Protein AF-A0A8J9RZ26-F1 (afdb_monomer)

Structure (mmCIF, N/CA/C/O backbone):
data_AF-A0A8J9RZ26-F1
#
_entry.id   AF-A0A8J9RZ26-F1
#
loop_
_atom_site.group_PDB
_atom_site.id
_atom_site.type_symbol
_atom_site.label_atom_id
_atom_site.label_alt_id
_atom_site.label_comp_id
_atom_site.label_asym_id
_atom_site.label_entity_id
_atom_site.label_seq_id
_atom_site.pdbx_PDB_ins_code
_atom_site.Cartn_x
_atom_site.Cartn_y
_atom_site.Cartn_z
_atom_site.occupancy
_atom_site.B_iso_or_equiv
_atom_site.auth_seq_id
_atom_site.auth_comp_id
_atom_site.auth_asym_id
_atom_site.auth_atom_id
_atom_site.pdbx_PDB_model_num
ATOM 1 N N . GLN A 1 1 ? -53.352 48.340 -4.937 1.00 44.81 1 GLN A N 1
ATOM 2 C CA . GLN A 1 1 ? -52.070 47.878 -5.517 1.00 44.81 1 GLN A CA 1
ATOM 3 C C . GLN A 1 1 ? -51.443 46.907 -4.519 1.00 44.81 1 GLN A C 1
ATOM 5 O O . GLN A 1 1 ? -51.383 47.230 -3.342 1.00 44.81 1 GLN A O 1
ATOM 10 N N . GLN A 1 2 ? -51.161 45.672 -4.943 1.00 40.94 2 GLN A N 1
ATOM 11 C CA . GLN A 1 2 ? -50.908 44.511 -4.077 1.00 40.94 2 GLN A CA 1
ATOM 12 C C . GLN A 1 2 ? -4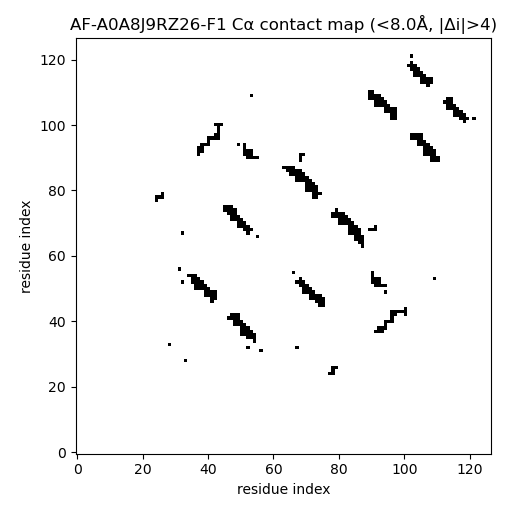9.666 44.636 -3.179 1.00 40.94 2 GLN A C 1
ATOM 14 O O . GLN A 1 2 ? -48.570 44.946 -3.640 1.00 40.94 2 GLN A O 1
ATOM 19 N N . VAL A 1 3 ? -49.851 44.260 -1.913 1.00 44.94 3 VAL A N 1
ATOM 20 C CA . VAL A 1 3 ? -48.811 43.978 -0.918 1.00 44.94 3 VAL A CA 1
ATOM 21 C C . VAL A 1 3 ? -48.038 42.724 -1.341 1.00 44.94 3 VAL A C 1
ATOM 23 O O . VAL A 1 3 ? -48.577 41.616 -1.323 1.00 44.94 3 VAL A O 1
ATOM 26 N N . ARG A 1 4 ? -46.761 42.870 -1.712 1.00 44.47 4 ARG A N 1
ATOM 27 C CA . ARG A 1 4 ? -45.853 41.729 -1.903 1.00 44.47 4 ARG A CA 1
ATOM 28 C C . ARG A 1 4 ? -45.386 41.235 -0.534 1.00 44.47 4 ARG A C 1
ATOM 30 O O . ARG A 1 4 ? -44.456 41.782 0.047 1.00 44.47 4 ARG A O 1
ATOM 37 N N . ARG A 1 5 ? -46.041 40.192 -0.016 1.00 48.47 5 ARG A N 1
ATOM 38 C CA . ARG A 1 5 ? -45.535 39.402 1.117 1.00 48.47 5 ARG A CA 1
ATOM 39 C C . ARG A 1 5 ? -44.180 38.803 0.729 1.00 48.47 5 ARG A C 1
ATOM 41 O O . ARG A 1 5 ? -44.115 37.953 -0.158 1.00 48.47 5 ARG A O 1
ATOM 48 N N . GLY A 1 6 ? -43.110 39.250 1.384 1.00 46.75 6 GLY A N 1
ATOM 49 C CA . GLY A 1 6 ? -41.820 38.569 1.335 1.00 46.75 6 GLY A CA 1
ATOM 50 C C . GLY A 1 6 ? -41.993 37.137 1.837 1.00 46.75 6 GLY A C 1
ATOM 51 O O . GLY A 1 6 ? -42.528 36.922 2.924 1.00 46.75 6 GLY A O 1
ATOM 52 N N . LYS A 1 7 ? -41.604 36.152 1.023 1.00 49.00 7 LYS A N 1
ATOM 53 C CA . LYS A 1 7 ? -41.574 34.745 1.432 1.00 49.00 7 LYS A CA 1
ATOM 54 C C . LYS A 1 7 ? -40.598 34.613 2.604 1.00 49.00 7 LYS A C 1
ATOM 56 O O . LYS A 1 7 ? -39.416 34.897 2.435 1.00 49.00 7 LYS A O 1
ATOM 61 N N . SER A 1 8 ? -41.080 34.177 3.768 1.00 50.41 8 SER A N 1
ATOM 62 C CA . SER A 1 8 ? -40.207 33.730 4.852 1.00 50.41 8 SER A CA 1
ATOM 63 C C . SER A 1 8 ? -39.391 32.548 4.338 1.00 50.41 8 SER A C 1
ATOM 65 O O . SER A 1 8 ? -39.957 31.515 3.970 1.00 50.41 8 SER A O 1
ATOM 67 N N . LEU A 1 9 ? -38.073 32.715 4.273 1.00 50.75 9 LEU A N 1
ATOM 68 C CA . LEU A 1 9 ? -37.155 31.617 4.010 1.00 50.75 9 LEU A CA 1
ATOM 69 C C . LEU A 1 9 ? -37.334 30.612 5.154 1.00 50.75 9 LEU A C 1
ATOM 71 O O . LEU A 1 9 ? -37.106 30.944 6.316 1.00 50.75 9 LEU A O 1
ATOM 75 N N . GLY A 1 10 ? -37.824 29.415 4.825 1.00 53.41 10 GLY A N 1
ATOM 76 C CA . GLY A 1 10 ? -37.877 28.303 5.770 1.00 53.41 10 GLY A CA 1
ATOM 77 C C . GLY A 1 10 ? -36.476 27.980 6.303 1.00 53.41 10 GLY A C 1
ATOM 78 O O . GLY A 1 10 ? -35.482 28.411 5.709 1.00 53.41 10 GLY A O 1
ATOM 79 N N . PRO A 1 11 ? -36.373 27.245 7.422 1.00 52.81 11 PRO A N 1
ATOM 80 C CA . PRO A 1 11 ? -35.094 26.962 8.054 1.00 52.81 11 PRO A CA 1
ATOM 81 C C . PRO A 1 11 ? -34.160 26.306 7.038 1.00 52.81 11 PRO A C 1
ATOM 83 O O . PRO A 1 11 ? -34.446 25.228 6.517 1.00 52.81 11 PRO A O 1
ATOM 86 N N . VAL A 1 12 ? -33.056 26.993 6.740 1.00 58.38 12 VAL A N 1
ATOM 87 C CA . VAL A 1 12 ? -31.951 26.461 5.945 1.00 58.38 12 VAL A CA 1
ATOM 88 C C . VAL A 1 12 ? -31.564 25.139 6.594 1.00 58.38 12 VAL A C 1
ATOM 90 O O . VAL A 1 12 ? -31.177 25.120 7.765 1.00 58.38 12 VAL A O 1
ATOM 93 N N . ALA A 1 13 ? -31.734 24.031 5.866 1.00 59.06 13 ALA A N 1
ATOM 94 C CA . ALA A 1 13 ? -31.251 22.726 6.292 1.00 59.06 13 ALA A CA 1
ATOM 95 C C . ALA A 1 13 ? -29.806 22.921 6.755 1.00 59.06 13 ALA A C 1
ATOM 97 O O . ALA A 1 13 ? -28.996 23.399 5.963 1.00 59.06 13 ALA A O 1
ATOM 98 N N . LYS A 1 14 ? -29.526 22.674 8.046 1.00 54.69 14 LYS A N 1
ATOM 99 C CA . LYS A 1 14 ? -28.209 22.882 8.666 1.00 54.69 14 LYS A CA 1
ATOM 100 C C . LYS A 1 14 ? -27.166 22.187 7.798 1.00 54.69 14 LYS A C 1
ATOM 102 O O . LYS A 1 14 ? -27.012 20.970 7.858 1.00 54.69 14 LYS A O 1
ATOM 107 N N . GLY A 1 15 ? -26.533 22.981 6.939 1.00 53.88 15 GLY A N 1
ATOM 108 C CA . GLY A 1 15 ? -25.643 22.504 5.903 1.00 53.88 15 GLY A CA 1
ATOM 109 C C . GLY A 1 15 ? -24.485 21.791 6.566 1.00 53.88 15 GLY A C 1
ATOM 110 O O . GLY A 1 15 ? -23.879 22.315 7.502 1.00 53.88 15 GLY A O 1
ATOM 111 N N . TYR A 1 16 ? -24.207 20.579 6.104 1.00 64.50 16 TYR A N 1
ATOM 112 C CA . TYR A 1 16 ? -23.014 19.847 6.482 1.00 64.50 16 TYR A CA 1
ATOM 113 C C . TYR A 1 16 ? -21.815 20.639 5.945 1.00 64.50 16 TYR A C 1
ATOM 115 O O . TYR A 1 16 ? -21.430 20.502 4.788 1.00 64.50 16 TYR A O 1
ATOM 123 N N . LEU A 1 17 ? -21.283 21.556 6.752 1.00 63.72 17 LEU A N 1
ATOM 124 C CA . LEU A 1 17 ? -20.044 22.253 6.434 1.00 63.72 17 LEU A CA 1
ATOM 125 C C . LEU A 1 17 ? -18.928 21.203 6.446 1.00 63.72 17 LEU A C 1
ATOM 127 O O . LEU A 1 17 ? -18.739 20.554 7.483 1.00 63.72 17 LEU A O 1
ATOM 131 N N . PRO A 1 18 ? -18.206 20.993 5.331 1.00 61.59 18 PRO A N 1
ATOM 132 C CA . PRO A 1 18 ? -17.097 20.055 5.320 1.00 61.59 18 PRO A CA 1
ATOM 133 C C . PRO A 1 18 ? -16.052 20.536 6.331 1.00 61.59 18 PRO A C 1
ATOM 135 O O . PRO A 1 18 ? -15.484 21.617 6.195 1.00 61.59 18 PRO A O 1
ATOM 138 N N . ARG A 1 19 ? -15.824 19.746 7.385 1.00 82.06 19 ARG A N 1
ATOM 139 C CA . ARG A 1 19 ? -14.715 19.954 8.322 1.00 82.06 19 ARG A CA 1
ATOM 140 C C . ARG A 1 19 ? -13.534 19.121 7.843 1.00 82.06 19 ARG A C 1
ATOM 142 O O . ARG A 1 19 ? -13.699 17.938 7.574 1.00 82.06 19 ARG A O 1
ATOM 149 N N . MET A 1 20 ? -12.353 19.734 7.776 1.00 78.94 20 MET A N 1
ATOM 150 C CA . MET A 1 20 ? -11.107 19.128 7.276 1.00 78.94 20 MET A CA 1
ATOM 151 C C . MET A 1 20 ? -10.606 17.931 8.118 1.00 78.94 20 MET A C 1
ATOM 153 O O . MET A 1 20 ? -9.686 17.234 7.709 1.00 78.94 20 MET A O 1
ATOM 157 N N . GLY A 1 21 ? -11.244 17.654 9.262 1.00 84.88 21 GLY A N 1
ATOM 158 C CA . GLY A 1 21 ? -10.848 16.614 10.211 1.00 84.88 21 GLY A CA 1
ATOM 159 C C . GLY A 1 21 ? -9.809 17.108 11.223 1.00 84.88 21 GLY A C 1
ATOM 160 O O . GLY A 1 21 ? -9.442 18.280 11.228 1.00 84.88 21 GLY A O 1
ATOM 161 N N . GLN A 1 22 ? -9.365 16.210 12.102 1.00 87.88 22 GLN A N 1
ATOM 162 C CA . GLN A 1 22 ? -8.288 16.436 13.070 1.00 87.88 22 GLN A CA 1
ATOM 163 C C . GLN A 1 22 ? -7.179 15.409 12.812 1.00 87.88 22 GLN A C 1
ATOM 165 O O . GLN A 1 22 ? -7.477 14.260 12.485 1.00 87.88 22 GLN A O 1
ATOM 170 N N . LEU A 1 23 ? -5.912 15.806 12.975 1.00 88.00 23 LEU A N 1
ATOM 171 C CA . LEU A 1 23 ? -4.800 14.856 13.015 1.00 88.00 23 LEU A CA 1
ATOM 172 C C . LEU A 1 23 ? -4.949 13.984 14.266 1.00 88.00 23 LEU A C 1
ATOM 174 O O . LEU A 1 23 ? -4.810 14.485 15.379 1.00 88.00 23 LEU A O 1
ATOM 178 N N . LEU A 1 24 ? -5.266 12.705 14.074 1.00 88.75 24 LEU A N 1
ATOM 179 C CA . LEU A 1 24 ? -5.424 11.759 15.178 1.00 88.75 24 LEU A CA 1
ATOM 180 C C . LEU A 1 24 ? -4.086 11.118 15.549 1.00 88.75 24 LEU A C 1
ATOM 182 O O . LEU A 1 24 ? -3.723 11.081 16.718 1.00 88.75 24 LEU A O 1
ATOM 186 N N . GLU A 1 25 ? -3.350 10.640 14.548 1.00 89.25 25 GLU A N 1
ATOM 187 C CA . GLU A 1 25 ? -2.094 9.913 14.717 1.00 89.25 25 GLU A CA 1
ATOM 188 C C . GLU A 1 25 ? -1.174 10.168 13.514 1.00 89.25 25 GLU A C 1
ATOM 190 O O . GLU A 1 25 ? -1.643 10.474 12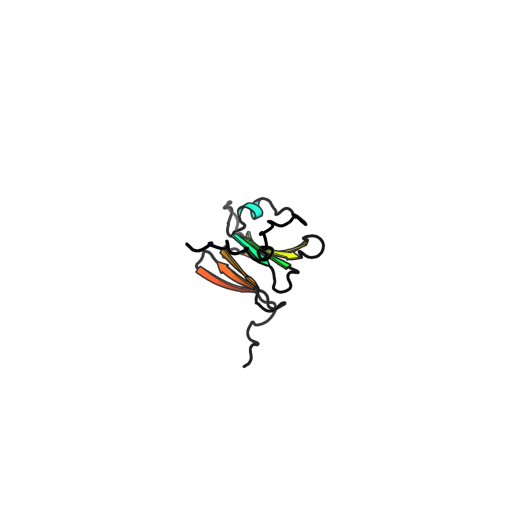.414 1.00 89.25 25 GLU A O 1
ATOM 195 N N . ALA A 1 26 ? 0.137 10.040 13.724 1.00 89.38 26 ALA A N 1
ATOM 196 C CA . ALA A 1 26 ? 1.144 10.092 12.673 1.00 89.38 26 ALA A CA 1
ATOM 197 C C . ALA A 1 26 ? 2.290 9.131 13.001 1.00 89.38 26 ALA A C 1
ATOM 199 O O . ALA A 1 26 ? 2.729 9.040 14.145 1.00 89.38 26 ALA A O 1
ATOM 200 N N . CYS A 1 27 ? 2.798 8.448 11.979 1.00 88.25 27 CYS A N 1
ATOM 201 C CA . CYS A 1 27 ? 3.982 7.603 12.065 1.00 88.25 27 CYS A CA 1
ATOM 202 C C . CYS A 1 27 ? 4.945 8.024 10.946 1.00 88.25 27 CYS A C 1
ATOM 204 O O . CYS A 1 27 ? 4.492 8.187 9.806 1.00 88.25 27 CYS A O 1
ATOM 206 N N . PRO A 1 28 ? 6.238 8.253 11.237 1.00 87.75 28 PRO A N 1
ATOM 207 C CA . PRO A 1 28 ? 7.193 8.633 10.211 1.00 87.75 28 PRO A CA 1
ATOM 208 C C . PRO A 1 28 ? 7.371 7.494 9.204 1.00 87.75 28 PRO A C 1
ATOM 210 O O . PRO A 1 28 ? 7.520 6.326 9.567 1.00 87.75 28 PRO A O 1
ATOM 213 N N . LEU A 1 29 ? 7.383 7.847 7.921 1.00 84.75 29 LEU A N 1
ATOM 214 C CA . LEU A 1 29 ? 7.882 6.956 6.884 1.00 84.75 29 LEU A CA 1
ATOM 215 C C . LEU A 1 29 ? 9.406 7.074 6.845 1.00 84.75 29 LEU A C 1
ATOM 217 O O . LEU A 1 29 ? 9.959 8.148 7.071 1.00 84.75 29 LEU A O 1
ATOM 221 N N . ASP A 1 30 ? 10.076 5.970 6.537 1.00 76.19 30 ASP A N 1
ATOM 222 C CA . ASP A 1 30 ? 11.509 5.980 6.250 1.00 76.19 30 ASP A CA 1
ATOM 223 C C . ASP A 1 30 ? 11.812 6.968 5.104 1.00 76.19 30 ASP A C 1
ATOM 225 O O . ASP A 1 30 ? 11.068 7.018 4.121 1.00 76.19 30 ASP A O 1
ATOM 229 N N . GLY A 1 31 ? 12.865 7.778 5.245 1.00 64.25 31 GLY A N 1
ATOM 230 C CA . GLY A 1 31 ? 13.091 8.990 4.446 1.00 64.25 31 GLY A CA 1
ATOM 231 C C . GLY A 1 31 ? 13.110 8.735 2.939 1.00 64.25 31 GLY A C 1
ATOM 232 O O . GLY A 1 31 ? 12.360 9.374 2.201 1.00 64.25 31 GLY A O 1
ATOM 233 N N . ALA A 1 32 ? 13.869 7.728 2.496 1.00 63.94 32 ALA A N 1
ATOM 234 C CA . ALA A 1 32 ? 13.936 7.323 1.086 1.00 63.94 32 ALA A CA 1
ATOM 235 C C . ALA A 1 32 ? 12.587 6.803 0.544 1.00 63.94 32 ALA A C 1
ATOM 237 O O . ALA A 1 32 ? 12.328 6.824 -0.656 1.00 63.94 32 ALA A O 1
ATOM 238 N N . LYS A 1 33 ? 11.688 6.349 1.426 1.00 69.69 33 LYS A N 1
ATOM 239 C CA . LYS A 1 33 ? 10.351 5.852 1.065 1.00 69.69 33 LYS A CA 1
ATOM 240 C C . LYS A 1 33 ? 9.316 6.976 1.021 1.00 69.69 33 LYS A C 1
ATOM 242 O O . LYS A 1 33 ? 8.353 6.888 0.264 1.00 69.69 33 LYS A O 1
ATOM 247 N N . ALA A 1 34 ? 9.491 8.028 1.819 1.00 78.81 34 ALA A N 1
ATOM 248 C CA . ALA A 1 34 ? 8.519 9.111 1.959 1.00 78.81 34 ALA A CA 1
ATOM 249 C C . ALA A 1 34 ? 8.339 9.922 0.663 1.00 78.81 34 ALA A C 1
ATOM 251 O O . ALA A 1 34 ? 7.208 10.224 0.284 1.00 78.81 34 ALA A O 1
ATOM 252 N N . SER A 1 35 ? 9.431 10.220 -0.047 1.00 79.69 35 SER A N 1
ATOM 253 C CA . SER A 1 35 ? 9.404 10.932 -1.338 1.00 79.69 35 SER A CA 1
ATOM 254 C C . SER A 1 35 ? 8.790 10.101 -2.473 1.00 79.69 35 SER A C 1
ATOM 256 O O . SER A 1 35 ? 8.352 10.652 -3.481 1.00 79.69 35 SER A O 1
ATOM 258 N N . ALA A 1 36 ? 8.732 8.777 -2.302 1.00 88.19 36 ALA A N 1
ATOM 259 C CA . ALA A 1 36 ? 8.292 7.828 -3.314 1.00 88.19 36 ALA A CA 1
ATOM 260 C C . ALA A 1 36 ? 6.795 7.483 -3.244 1.00 88.19 36 ALA A C 1
ATOM 262 O O . ALA A 1 36 ? 6.323 6.721 -4.089 1.00 88.19 36 ALA A O 1
ATOM 263 N N . VAL A 1 37 ? 6.049 7.987 -2.252 1.00 91.94 37 VAL A N 1
ATOM 264 C CA . VAL A 1 37 ? 4.631 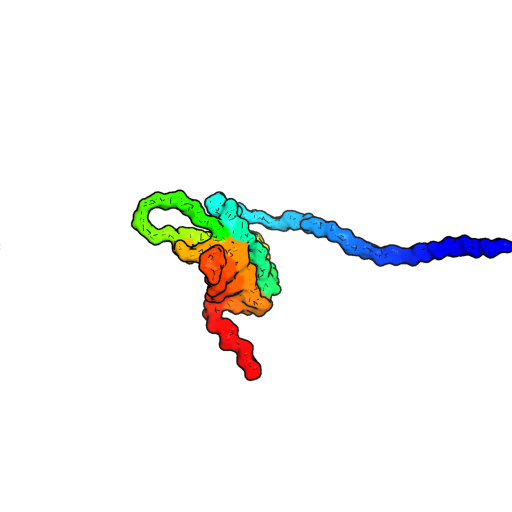7.642 -2.053 1.00 91.94 37 VAL A CA 1
ATOM 265 C C . VAL A 1 37 ? 3.782 8.131 -3.228 1.00 91.94 37 VAL A C 1
ATOM 267 O O . VAL A 1 37 ? 3.695 9.326 -3.495 1.00 91.94 37 VAL A O 1
ATOM 270 N N . THR A 1 38 ? 3.099 7.208 -3.903 1.00 93.19 38 THR A N 1
ATOM 271 C CA . THR A 1 38 ? 2.205 7.508 -5.036 1.00 93.19 38 THR A CA 1
ATOM 272 C C . THR A 1 38 ? 0.735 7.427 -4.664 1.00 93.19 38 THR A C 1
ATOM 274 O O . THR A 1 38 ? -0.099 8.120 -5.247 1.00 93.19 38 THR A O 1
ATOM 277 N N . CYS A 1 39 ? 0.384 6.590 -3.687 1.00 93.12 39 CYS A N 1
ATOM 278 C CA . CYS A 1 39 ? -0.995 6.450 -3.248 1.00 93.12 39 CYS A CA 1
ATOM 279 C C . CYS A 1 39 ? -1.114 5.934 -1.812 1.00 93.12 39 CYS A C 1
ATOM 281 O O . CYS A 1 39 ? -0.226 5.265 -1.287 1.00 93.12 39 CYS A O 1
ATOM 283 N N . VAL A 1 40 ? -2.263 6.229 -1.202 1.00 95.00 40 VAL A N 1
ATOM 284 C CA . VAL A 1 40 ? -2.672 5.761 0.126 1.00 95.00 40 VAL A CA 1
ATOM 285 C C . VAL A 1 40 ? -4.122 5.282 0.029 1.00 95.00 40 VAL A C 1
ATOM 287 O O . VAL A 1 40 ? -4.951 5.957 -0.592 1.00 95.00 40 VAL A O 1
ATOM 290 N N . LYS A 1 41 ? -4.442 4.103 0.575 1.00 95.94 41 LYS A N 1
ATOM 291 C CA . LYS A 1 41 ? -5.778 3.485 0.485 1.00 95.94 41 LYS A CA 1
ATOM 292 C C . LYS A 1 41 ? -6.173 2.824 1.795 1.00 95.94 41 LYS A C 1
ATOM 294 O O . LYS A 1 41 ? -5.394 2.056 2.347 1.00 95.94 41 LYS A O 1
ATOM 299 N N . PHE A 1 42 ? -7.409 3.036 2.238 1.00 96.00 42 PHE A N 1
ATOM 300 C CA . PHE A 1 42 ? -7.981 2.241 3.320 1.00 96.00 42 PHE A CA 1
ATOM 301 C C . PHE A 1 42 ? -8.412 0.863 2.825 1.00 96.00 42 PHE A C 1
ATOM 303 O O . PHE A 1 42 ? -8.909 0.709 1.708 1.00 96.00 42 PHE A O 1
ATOM 310 N N . SER A 1 43 ? -8.224 -0.126 3.690 1.00 96.00 43 SER A N 1
ATOM 311 C CA . SER A 1 43 ? -8.877 -1.430 3.577 1.00 96.00 43 SER A CA 1
ATOM 312 C C . SER A 1 43 ? -10.393 -1.305 3.788 1.00 96.00 43 SER A C 1
ATOM 314 O O . SER A 1 43 ? -10.833 -0.350 4.433 1.00 96.00 43 SER A O 1
ATOM 316 N N . PRO A 1 44 ? -11.203 -2.267 3.307 1.00 95.81 44 PRO A N 1
ATOM 317 C CA . PRO A 1 44 ? -12.656 -2.240 3.485 1.00 95.81 44 PRO A CA 1
ATOM 318 C C . PRO A 1 44 ? -13.119 -2.185 4.941 1.00 95.81 44 PRO A C 1
ATOM 320 O O . PRO A 1 44 ? -14.124 -1.549 5.237 1.00 95.81 44 PRO A O 1
ATOM 323 N N . SER A 1 45 ? -12.379 -2.810 5.864 1.00 95.06 45 SER A N 1
ATOM 324 C CA . SER A 1 45 ? -12.689 -2.746 7.298 1.00 95.06 45 SER A CA 1
ATOM 325 C C . SER A 1 45 ? -12.249 -1.442 7.969 1.00 95.06 45 SER A C 1
ATOM 327 O O . SER A 1 45 ? -12.580 -1.212 9.130 1.00 95.06 45 SER A O 1
ATOM 329 N N . ALA A 1 46 ? -11.486 -0.601 7.262 1.00 94.19 46 ALA A N 1
ATOM 330 C CA . ALA A 1 46 ? -10.796 0.567 7.800 1.00 94.19 46 ALA A CA 1
ATOM 331 C C . ALA A 1 46 ? -9.86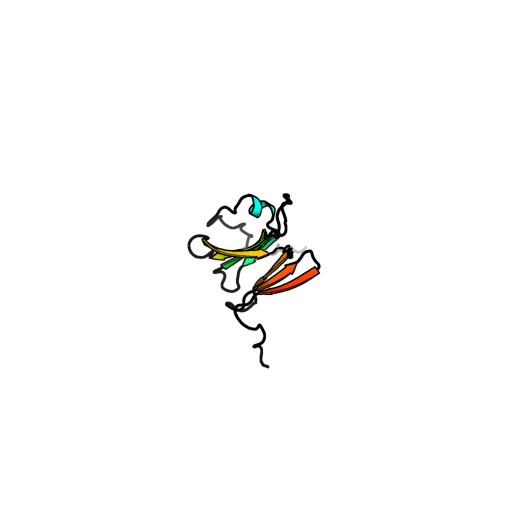4 0.254 8.992 1.00 94.19 46 ALA A C 1
ATOM 333 O O . ALA A 1 46 ? -9.544 1.140 9.779 1.00 94.19 46 ALA A O 1
ATOM 334 N N . ASP A 1 47 ? -9.387 -0.988 9.123 1.00 95.12 47 ASP A N 1
ATOM 335 C CA . ASP A 1 47 ? -8.383 -1.346 10.140 1.00 95.12 47 ASP A CA 1
ATOM 336 C C . ASP A 1 47 ? -6.955 -1.179 9.627 1.00 95.12 47 ASP A C 1
ATOM 338 O O . ASP A 1 47 ? -6.019 -0.985 10.408 1.00 95.12 47 ASP A O 1
ATOM 342 N N . PHE A 1 48 ? -6.793 -1.240 8.305 1.00 95.69 48 PHE A N 1
ATOM 343 C CA . PHE A 1 48 ? -5.512 -1.140 7.623 1.00 95.69 48 PHE A CA 1
ATOM 344 C C . PHE A 1 48 ? -5.496 -0.045 6.564 1.00 95.69 48 PHE A C 1
ATOM 346 O O . PHE A 1 48 ? -6.520 0.273 5.948 1.00 95.69 48 PHE A O 1
ATOM 353 N N . CYS A 1 49 ? -4.296 0.457 6.313 1.00 95.56 49 CYS A N 1
ATOM 354 C CA . CYS A 1 49 ? -3.953 1.378 5.250 1.00 95.56 49 CYS A CA 1
ATOM 355 C C . CYS A 1 49 ? -2.810 0.792 4.412 1.00 95.56 49 CYS A C 1
ATOM 357 O O . CYS A 1 49 ? -1.839 0.270 4.960 1.00 95.56 49 CYS A O 1
ATOM 359 N N . LEU A 1 50 ? -2.934 0.873 3.090 1.00 95.94 50 LEU A N 1
ATOM 360 C CA . LEU A 1 50 ? -1.902 0.498 2.131 1.00 95.94 50 LEU A CA 1
ATOM 361 C C . LEU A 1 50 ? -1.285 1.759 1.539 1.00 95.94 50 LEU A C 1
ATOM 363 O O . LEU A 1 50 ? -2.004 2.614 1.018 1.00 95.94 50 LEU A O 1
ATOM 367 N N . ILE A 1 51 ? 0.037 1.830 1.581 1.00 95.25 51 ILE A N 1
ATOM 368 C CA . ILE A 1 51 ? 0.846 2.849 0.919 1.00 95.25 51 ILE A CA 1
ATOM 369 C C . ILE A 1 51 ? 1.476 2.211 -0.316 1.00 95.25 51 ILE A C 1
ATOM 371 O O . ILE A 1 51 ? 2.057 1.133 -0.207 1.00 95.25 51 ILE A O 1
ATOM 375 N N . GLY A 1 52 ? 1.347 2.851 -1.477 1.00 94.50 52 GLY A N 1
ATOM 376 C CA . GLY A 1 52 ? 2.062 2.487 -2.702 1.00 94.50 52 GLY A CA 1
ATOM 377 C C . GLY A 1 52 ? 3.255 3.410 -2.936 1.00 94.50 52 GLY A C 1
ATOM 378 O O . GLY A 1 52 ? 3.155 4.612 -2.682 1.00 94.50 52 GLY A O 1
ATOM 379 N N . TYR A 1 53 ? 4.356 2.850 -3.435 1.00 92.88 53 TYR A N 1
ATOM 380 C CA . TYR A 1 53 ? 5.595 3.567 -3.734 1.00 92.88 53 TYR A CA 1
ATOM 381 C C . TYR A 1 53 ? 5.981 3.394 -5.204 1.00 92.88 53 TYR A C 1
ATOM 383 O O . TYR A 1 53 ? 5.870 2.298 -5.753 1.00 92.88 53 TYR A O 1
ATOM 391 N N . GLY A 1 54 ? 6.448 4.464 -5.843 1.00 87.31 54 GLY A N 1
ATOM 392 C CA . GLY A 1 54 ? 6.712 4.481 -7.283 1.00 87.31 54 GLY A CA 1
ATOM 393 C C . GLY A 1 54 ? 8.091 4.982 -7.693 1.00 87.31 54 GLY A C 1
ATOM 394 O O . GLY A 1 54 ? 8.211 5.452 -8.826 1.00 87.31 54 GLY A O 1
ATOM 395 N N . VAL A 1 55 ? 9.090 4.981 -6.806 1.00 71.94 55 VAL A N 1
ATOM 396 C CA . VAL A 1 55 ? 10.424 5.509 -7.128 1.00 71.94 55 VAL A CA 1
ATOM 397 C C . VAL A 1 55 ? 11.527 4.532 -6.732 1.00 71.94 55 VAL A C 1
ATOM 399 O O . VAL A 1 55 ? 11.632 4.120 -5.579 1.00 71.94 55 VAL A O 1
ATOM 402 N N . ARG A 1 56 ? 12.390 4.255 -7.712 1.00 65.06 56 ARG A N 1
ATOM 403 C CA . ARG A 1 56 ? 13.756 3.755 -7.555 1.00 65.06 56 ARG A CA 1
ATOM 404 C C . ARG A 1 56 ? 14.659 4.957 -7.280 1.00 65.06 56 ARG A C 1
ATOM 406 O O . ARG A 1 56 ? 14.797 5.803 -8.162 1.00 65.06 56 ARG A O 1
ATOM 413 N N . GLU A 1 57 ? 15.292 5.052 -6.116 1.00 58.28 57 GLU A N 1
ATOM 414 C CA . GLU A 1 57 ? 16.552 5.802 -6.075 1.00 58.28 57 GLU A CA 1
ATOM 415 C C . GLU A 1 57 ? 17.603 4.963 -6.822 1.00 58.28 57 GLU A C 1
ATOM 417 O O . GLU A 1 57 ? 17.752 3.774 -6.523 1.00 58.28 57 GLU A O 1
ATOM 422 N N . PRO A 1 58 ? 18.290 5.504 -7.841 1.00 53.75 58 PRO A N 1
ATOM 423 C CA . PRO A 1 58 ? 19.313 4.757 -8.553 1.00 53.75 58 PRO A CA 1
ATOM 424 C C . PRO A 1 58 ? 20.641 4.872 -7.802 1.00 53.75 58 PRO A C 1
ATOM 426 O O . PRO A 1 58 ? 21.236 5.944 -7.820 1.00 53.75 58 PRO A O 1
ATOM 429 N N . VAL A 1 59 ? 21.155 3.791 -7.199 1.00 55.25 59 VAL A N 1
ATOM 430 C CA . VAL A 1 59 ? 22.579 3.746 -6.805 1.00 55.25 59 VAL A CA 1
ATOM 431 C C . VAL A 1 59 ? 23.226 2.373 -7.055 1.00 55.25 59 VAL A C 1
ATOM 433 O O . VAL A 1 59 ? 22.928 1.389 -6.386 1.00 55.25 59 VAL A O 1
ATOM 436 N N . VAL A 1 60 ? 24.081 2.396 -8.086 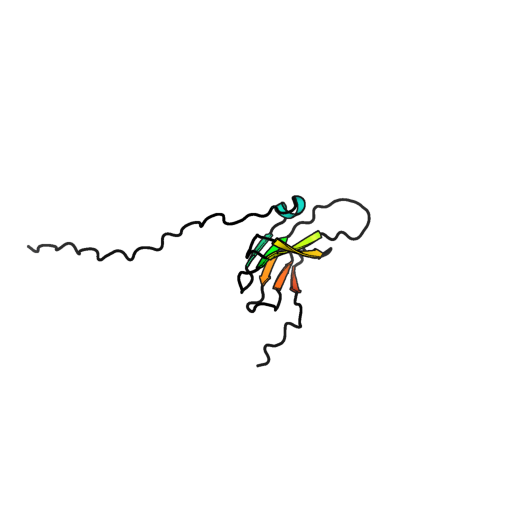1.00 53.19 60 VAL A N 1
ATOM 437 C CA . VAL A 1 60 ? 25.435 1.835 -8.308 1.00 53.19 60 VAL A CA 1
ATOM 438 C C . VAL A 1 60 ? 25.814 0.451 -7.737 1.00 53.19 60 VAL A C 1
ATOM 440 O O . VAL A 1 60 ? 25.908 0.261 -6.533 1.00 53.19 60 VAL A O 1
ATOM 443 N N . GLU A 1 61 ? 26.145 -0.433 -8.693 1.00 48.44 61 GLU A N 1
ATOM 444 C CA . GLU A 1 61 ? 26.979 -1.654 -8.675 1.00 48.44 61 GLU A CA 1
ATOM 445 C C . GLU A 1 61 ? 26.709 -2.747 -7.623 1.00 48.44 61 GLU A C 1
ATOM 447 O O . GLU A 1 61 ? 27.008 -2.599 -6.445 1.00 48.44 61 GLU A O 1
ATOM 452 N N . GLY A 1 62 ? 26.276 -3.931 -8.091 1.00 55.03 62 GLY A N 1
ATOM 453 C CA . GLY A 1 62 ? 26.478 -5.176 -7.331 1.00 55.03 62 GLY A CA 1
ATOM 454 C C . GLY A 1 62 ? 25.416 -6.274 -7.435 1.00 55.03 62 GLY A C 1
ATOM 455 O O . GLY A 1 62 ? 25.726 -7.414 -7.108 1.00 55.03 62 GLY A O 1
ATOM 456 N N . GLY A 1 63 ? 24.208 -5.995 -7.936 1.00 58.72 63 GLY A N 1
ATOM 457 C CA . GLY A 1 63 ? 23.219 -7.036 -8.263 1.00 58.72 63 GLY A CA 1
ATOM 458 C C . GLY A 1 63 ? 21.952 -7.048 -7.395 1.00 58.72 63 GLY A C 1
ATOM 459 O O . GLY A 1 63 ? 21.996 -6.889 -6.183 1.00 58.72 63 GLY A O 1
ATOM 460 N N . CYS A 1 64 ? 20.815 -7.245 -8.077 1.00 57.97 64 CYS A N 1
ATOM 461 C CA . CYS A 1 64 ? 19.428 -7.330 -7.589 1.00 57.97 64 CYS A CA 1
ATOM 462 C C . CYS A 1 64 ? 18.968 -6.228 -6.611 1.00 57.97 64 CYS A C 1
ATOM 464 O O . CYS A 1 64 ? 18.906 -6.418 -5.399 1.00 57.97 64 CYS A O 1
ATOM 466 N N . HIS A 1 65 ? 18.531 -5.091 -7.163 1.00 73.56 65 HIS A N 1
ATOM 467 C CA . HIS A 1 65 ? 17.952 -3.986 -6.394 1.00 73.56 65 HIS A CA 1
ATOM 468 C C . HIS A 1 65 ? 16.465 -4.220 -6.117 1.00 73.56 65 HIS A C 1
ATOM 470 O O . HIS A 1 65 ? 15.628 -3.991 -6.986 1.00 73.56 65 HIS A O 1
ATOM 476 N N . PHE A 1 66 ? 16.127 -4.636 -4.900 1.00 81.12 66 PHE A N 1
ATOM 477 C CA . PHE A 1 66 ? 14.749 -4.640 -4.418 1.00 81.12 66 PHE A CA 1
ATOM 478 C C . PHE A 1 66 ? 14.447 -3.316 -3.714 1.00 81.12 66 PHE A C 1
ATOM 480 O O . PHE A 1 66 ? 15.164 -2.920 -2.798 1.00 81.12 66 PHE A O 1
ATOM 487 N N . HIS A 1 67 ? 13.372 -2.645 -4.112 1.00 85.00 67 HIS A N 1
ATOM 488 C CA . HIS A 1 67 ? 12.906 -1.413 -3.480 1.00 85.00 67 HIS A CA 1
ATOM 489 C C . HIS A 1 67 ? 11.465 -1.596 -2.990 1.00 85.00 67 HIS A C 1
ATOM 491 O O . HIS A 1 67 ? 10.744 -2.457 -3.505 1.00 85.00 67 HIS A O 1
ATOM 497 N N . PRO A 1 68 ? 11.031 -0.849 -1.961 1.00 89.06 68 PRO A N 1
ATOM 498 C CA . PRO A 1 68 ? 9.668 -0.945 -1.467 1.00 89.06 68 PRO A CA 1
ATOM 499 C C . PRO A 1 68 ? 8.689 -0.501 -2.543 1.00 89.06 68 PRO A C 1
ATOM 501 O O . PRO A 1 68 ? 8.822 0.582 -3.101 1.00 89.06 68 PRO A O 1
ATOM 504 N N . VAL A 1 69 ? 7.685 -1.336 -2.786 1.00 91.69 69 VAL A N 1
ATOM 505 C CA . VAL A 1 69 ? 6.598 -1.058 -3.732 1.00 91.69 69 VAL A CA 1
ATOM 506 C C . VAL A 1 69 ? 5.271 -0.848 -3.024 1.00 91.69 69 VAL A C 1
ATOM 508 O O . VAL A 1 69 ? 4.449 -0.049 -3.467 1.00 91.69 69 VAL A O 1
ATOM 511 N N . THR A 1 70 ? 5.082 -1.490 -1.867 1.00 93.88 70 THR A N 1
ATOM 512 C CA . THR A 1 70 ? 3.941 -1.225 -0.986 1.00 93.88 70 THR A CA 1
ATOM 513 C C . THR A 1 70 ? 4.295 -1.424 0.483 1.00 93.88 70 THR A C 1
ATOM 515 O O . THR A 1 70 ? 5.095 -2.307 0.794 1.00 93.88 70 THR A O 1
ATOM 518 N N . ALA A 1 71 ? 3.641 -0.697 1.386 1.00 94.00 71 ALA A N 1
ATOM 519 C CA . ALA A 1 71 ? 3.669 -0.967 2.823 1.00 94.00 71 ALA A CA 1
ATOM 520 C C . ALA A 1 71 ? 2.254 -0.990 3.407 1.00 94.00 71 ALA A C 1
ATOM 522 O O . ALA A 1 71 ? 1.414 -0.156 3.069 1.00 94.00 71 ALA A O 1
ATOM 523 N N . LEU A 1 72 ? 2.000 -1.950 4.291 1.00 94.94 72 LEU A N 1
ATOM 524 C CA . LEU A 1 72 ? 0.741 -2.118 5.000 1.00 94.94 72 LEU A CA 1
ATOM 525 C C . LEU A 1 72 ? 0.904 -1.626 6.437 1.00 94.94 72 LEU A C 1
ATOM 527 O O . LEU A 1 72 ? 1.822 -2.043 7.140 1.00 94.94 72 LEU A O 1
ATOM 531 N N . TYR A 1 73 ? -0.015 -0.780 6.881 1.00 95.62 73 TYR A N 1
ATOM 532 C CA . TYR A 1 73 ? -0.093 -0.283 8.249 1.00 95.62 73 TYR A CA 1
ATOM 533 C C . TYR A 1 73 ? -1.437 -0.665 8.853 1.00 95.62 73 TYR A C 1
ATOM 535 O O . TYR A 1 73 ? -2.468 -0.544 8.193 1.00 95.62 73 TYR A O 1
ATOM 543 N N . ARG A 1 74 ? -1.449 -1.082 10.117 1.00 95.31 74 ARG A N 1
ATOM 544 C CA . ARG A 1 74 ? -2.658 -1.125 10.938 1.00 95.31 74 ARG A CA 1
ATOM 545 C C . ARG A 1 74 ? -2.875 0.274 11.495 1.00 95.31 74 ARG A C 1
ATOM 547 O O . ARG A 1 74 ? -2.026 0.780 12.216 1.00 95.31 74 ARG A O 1
ATOM 554 N N . ILE A 1 75 ? -3.999 0.893 11.165 1.00 94.12 75 ILE A N 1
ATOM 555 C CA . ILE A 1 75 ? -4.302 2.263 11.603 1.00 94.12 75 ILE A CA 1
ATOM 556 C C . ILE A 1 75 ? -5.096 2.300 12.901 1.00 94.12 75 ILE A C 1
ATOM 558 O O . ILE A 1 75 ? -5.013 3.275 13.637 1.00 94.12 75 ILE A O 1
ATOM 562 N N . ARG A 1 76 ? -5.865 1.247 13.198 1.00 89.75 76 ARG A N 1
ATOM 563 C CA . ARG A 1 76 ? -6.571 1.162 14.473 1.00 89.75 76 ARG A CA 1
ATOM 564 C C . ARG A 1 76 ? -5.594 0.824 15.591 1.00 89.75 76 ARG A C 1
ATOM 566 O O . ARG A 1 76 ? -5.023 -0.266 15.598 1.00 89.75 76 ARG A O 1
ATOM 573 N N . GLY A 1 77 ? -5.472 1.746 16.543 1.00 85.56 77 GLY A N 1
ATOM 574 C CA . GLY A 1 77 ? -4.705 1.558 17.769 1.00 85.56 77 GLY A CA 1
ATOM 575 C C . GLY A 1 77 ? -3.208 1.822 17.620 1.00 85.56 77 GLY A C 1
ATOM 576 O O . GLY A 1 77 ? -2.431 1.005 18.107 1.00 85.56 77 GLY A O 1
ATOM 577 N N . GLY A 1 78 ? -2.796 2.922 16.973 1.00 86.19 78 GLY A N 1
ATOM 578 C CA . GLY A 1 78 ? -1.395 3.368 17.023 1.00 86.19 78 GLY A CA 1
ATOM 579 C C . GLY A 1 78 ? -0.597 3.271 15.718 1.00 86.19 78 GLY A C 1
ATOM 580 O O . GLY A 1 78 ? 0.579 2.923 15.794 1.00 86.19 78 GLY A O 1
ATOM 581 N N . MET A 1 79 ? -1.204 3.497 14.542 1.00 92.62 79 MET A N 1
ATOM 582 C CA . MET A 1 79 ? -0.551 3.515 13.208 1.00 92.62 79 MET A CA 1
ATOM 583 C C . MET A 1 79 ? 0.703 2.619 13.072 1.00 92.62 79 MET A C 1
ATOM 585 O O . MET A 1 79 ? 1.815 3.079 12.807 1.00 92.62 79 MET A O 1
ATOM 589 N N . THR A 1 80 ? 0.534 1.313 13.258 1.00 93.25 80 THR A N 1
ATOM 590 C CA . THR A 1 80 ? 1.640 0.353 13.342 1.00 93.25 80 THR A CA 1
ATOM 591 C C . THR A 1 80 ? 1.964 -0.246 11.976 1.00 93.25 80 THR A C 1
ATOM 593 O O . THR A 1 80 ? 1.069 -0.716 11.272 1.00 93.25 80 THR A O 1
ATOM 596 N N . HIS A 1 81 ? 3.244 -0.269 11.599 1.00 93.62 81 HIS A N 1
ATOM 597 C CA . HIS A 1 81 ? 3.705 -0.963 10.392 1.00 93.62 81 HIS A CA 1
ATOM 598 C C . HIS A 1 81 ? 3.492 -2.478 10.522 1.00 93.62 81 HIS A C 1
ATOM 600 O O . HIS A 1 81 ? 3.796 -3.066 11.556 1.00 93.62 81 HIS A O 1
ATOM 606 N N . VAL A 1 82 ? 2.937 -3.103 9.483 1.00 94.31 82 VAL A N 1
ATOM 607 C CA . VAL A 1 82 ? 2.638 -4.544 9.449 1.00 94.31 82 VAL A CA 1
ATOM 608 C C . VAL A 1 82 ? 3.597 -5.269 8.518 1.00 94.31 82 VAL A C 1
ATOM 610 O O . VAL A 1 82 ? 4.170 -6.290 8.888 1.00 94.31 82 VAL A O 1
ATOM 613 N N . SER A 1 83 ? 3.746 -4.781 7.287 1.00 91.69 83 SER A N 1
ATOM 614 C CA . SER A 1 83 ? 4.605 -5.422 6.293 1.00 91.69 83 SER A CA 1
ATOM 615 C C . SER A 1 83 ? 4.984 -4.473 5.164 1.00 91.69 83 SER A C 1
ATOM 617 O O . SER A 1 83 ? 4.296 -3.491 4.888 1.00 91.69 83 SER A O 1
ATOM 619 N N . THR A 1 84 ? 6.091 -4.786 4.494 1.00 91.25 84 THR A N 1
ATOM 620 C CA . THR A 1 84 ? 6.537 -4.106 3.275 1.00 91.25 84 THR A CA 1
ATOM 621 C C . THR A 1 84 ? 6.775 -5.153 2.202 1.00 91.25 84 THR A C 1
ATOM 623 O O . THR A 1 84 ? 7.438 -6.155 2.455 1.00 91.25 84 THR A O 1
ATOM 626 N N . MET A 1 85 ? 6.261 -4.908 1.001 1.00 90.75 85 MET A N 1
ATOM 627 C CA . MET A 1 85 ? 6.624 -5.674 -0.185 1.00 90.75 85 MET A CA 1
ATOM 628 C C . MET A 1 85 ? 7.735 -4.944 -0.923 1.00 90.75 85 MET A C 1
ATOM 630 O O . MET A 1 85 ? 7.633 -3.734 -1.148 1.00 90.75 85 MET A O 1
ATOM 634 N N . LEU A 1 86 ? 8.761 -5.692 -1.318 1.00 89.56 86 LEU A N 1
ATOM 635 C CA . LEU A 1 86 ? 9.833 -5.201 -2.168 1.00 89.56 86 LEU A CA 1
ATOM 636 C C . LEU A 1 86 ? 9.717 -5.806 -3.572 1.00 89.56 86 LEU A C 1
ATOM 638 O O . LEU A 1 86 ? 9.240 -6.930 -3.723 1.00 89.56 86 LEU A O 1
ATOM 642 N N . SER A 1 87 ? 10.176 -5.083 -4.587 1.00 88.19 87 SER A N 1
ATOM 643 C CA . SER A 1 87 ? 10.276 -5.578 -5.962 1.00 88.19 87 SER A CA 1
ATOM 644 C C . SER A 1 87 ? 11.511 -5.006 -6.646 1.00 88.19 87 SER A C 1
ATOM 646 O O . SER A 1 87 ? 11.928 -3.890 -6.341 1.00 88.19 87 SER A O 1
ATOM 648 N N . SER A 1 88 ? 12.096 -5.761 -7.572 1.00 87.00 88 SER A N 1
ATOM 649 C CA . SER A 1 88 ? 13.102 -5.252 -8.513 1.00 87.00 88 SER A CA 1
ATOM 650 C C . SER A 1 88 ? 12.487 -4.663 -9.780 1.00 87.00 88 SER A C 1
ATOM 652 O O . SER A 1 88 ? 13.112 -3.865 -10.479 1.00 87.00 88 SER A O 1
ATOM 654 N N . ASP A 1 89 ? 11.242 -5.037 -10.070 1.00 86.88 89 ASP A N 1
ATOM 655 C CA . ASP A 1 89 ? 10.667 -4.879 -11.402 1.00 86.88 89 ASP A CA 1
ATOM 656 C C . ASP A 1 89 ? 9.485 -3.919 -11.430 1.00 86.88 89 ASP A C 1
ATOM 658 O O . ASP A 1 89 ? 9.204 -3.322 -12.473 1.00 86.88 89 ASP A O 1
ATOM 662 N N . ASP A 1 90 ? 8.766 -3.817 -10.318 1.00 90.31 90 ASP A N 1
ATOM 663 C CA . ASP A 1 90 ? 7.519 -3.075 -10.232 1.00 90.31 90 ASP A CA 1
ATOM 664 C C . ASP A 1 90 ? 7.770 -1.702 -9.607 1.00 90.31 90 ASP A C 1
ATOM 666 O O . ASP A 1 90 ? 8.462 -1.603 -8.609 1.00 90.31 90 ASP A O 1
ATOM 670 N N . ASP A 1 91 ? 7.147 -0.665 -10.160 1.00 89.62 91 ASP A N 1
ATOM 671 C CA . ASP A 1 91 ? 6.989 0.639 -9.511 1.00 89.62 91 ASP A CA 1
ATOM 672 C C . ASP A 1 91 ? 5.494 0.937 -9.408 1.00 89.62 91 ASP A C 1
ATOM 674 O O . ASP A 1 91 ? 4.813 0.996 -10.436 1.00 89.62 91 ASP A O 1
ATOM 678 N N . VAL A 1 92 ? 4.952 1.118 -8.205 1.00 91.19 92 VAL A N 1
ATOM 679 C CA . VAL A 1 92 ? 3.49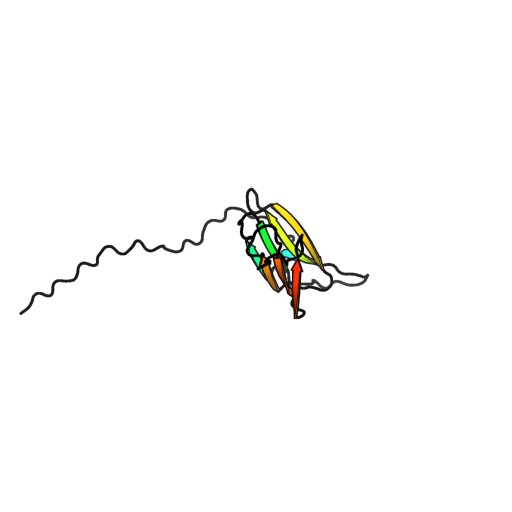9 1.207 -7.998 1.00 91.19 92 VAL A CA 1
ATOM 680 C C . VAL A 1 92 ? 2.996 2.620 -8.254 1.00 91.19 92 VAL A C 1
ATOM 682 O O . VAL A 1 92 ? 3.484 3.591 -7.680 1.00 91.19 92 VAL A O 1
ATOM 685 N N 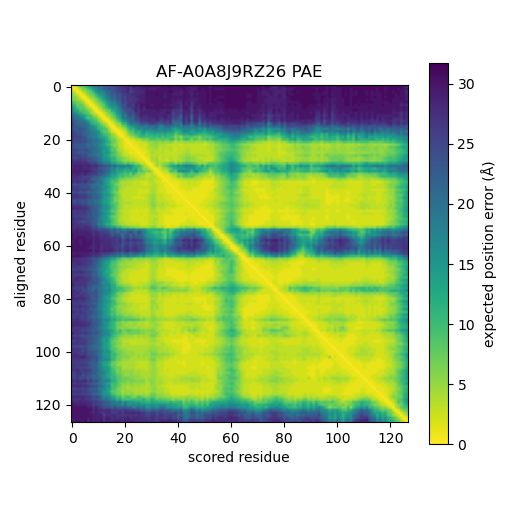. ASN A 1 93 ? 1.973 2.736 -9.100 1.00 86.88 93 ASN A N 1
ATOM 686 C CA . ASN A 1 93 ? 1.283 4.001 -9.362 1.00 86.88 93 ASN A CA 1
ATOM 687 C C . ASN A 1 93 ? -0.033 4.095 -8.577 1.00 86.88 93 ASN A C 1
ATOM 689 O O . ASN A 1 93 ? -0.302 5.069 -7.880 1.00 86.88 93 ASN A O 1
ATOM 693 N N . ILE A 1 94 ? -0.850 3.045 -8.665 1.00 90.25 94 ILE A N 1
ATOM 694 C CA . ILE A 1 94 ? -2.137 2.962 -7.981 1.00 90.25 94 ILE A CA 1
ATOM 695 C C . ILE A 1 94 ? -2.296 1.585 -7.360 1.00 90.25 94 ILE A C 1
ATOM 697 O O . ILE A 1 94 ? -1.983 0.576 -7.984 1.00 90.25 94 ILE A O 1
ATOM 701 N N . ALA A 1 95 ? -2.835 1.548 -6.149 1.00 94.00 95 ALA A N 1
ATOM 702 C CA . ALA A 1 95 ? -3.285 0.329 -5.504 1.00 94.00 95 ALA A CA 1
ATOM 703 C C . ALA A 1 95 ? -4.762 0.442 -5.115 1.00 94.00 95 ALA A C 1
ATOM 705 O O . ALA A 1 95 ? -5.315 1.542 -4.995 1.00 94.00 95 ALA A O 1
ATOM 706 N N . ARG A 1 96 ? -5.414 -0.701 -4.923 1.00 95.25 96 ARG A N 1
ATOM 707 C CA . ARG A 1 96 ? -6.786 -0.810 -4.428 1.00 95.25 96 ARG A CA 1
ATOM 708 C C . ARG A 1 96 ? -6.956 -2.147 -3.715 1.00 95.25 96 ARG A C 1
ATOM 710 O O . ARG A 1 96 ? -6.677 -3.194 -4.289 1.00 95.25 96 ARG A O 1
ATOM 717 N N . PHE A 1 97 ? -7.449 -2.105 -2.481 1.00 95.69 97 PHE A N 1
ATOM 718 C CA . PHE A 1 97 ? -7.883 -3.313 -1.790 1.00 95.69 97 PHE A CA 1
ATOM 719 C C . PHE A 1 97 ? -9.040 -3.983 -2.520 1.00 95.69 97 PHE A C 1
ATOM 721 O O . PHE A 1 97 ? -9.868 -3.315 -3.145 1.00 95.69 97 PHE A O 1
ATOM 728 N N . HIS A 1 98 ? -9.107 -5.303 -2.392 1.00 93.81 98 HIS A N 1
ATOM 729 C CA . HIS A 1 98 ? -10.324 -6.033 -2.700 1.00 93.81 98 HIS A CA 1
ATOM 730 C C . HIS A 1 98 ? -11.502 -5.452 -1.887 1.00 93.81 98 HIS A C 1
ATOM 732 O O . HIS A 1 98 ? -11.268 -5.047 -0.747 1.00 93.81 98 HIS A O 1
ATOM 738 N N . PRO A 1 99 ? -12.736 -5.381 -2.428 1.00 92.88 99 PRO A N 1
ATOM 739 C CA . PRO A 1 99 ? -13.894 -4.841 -1.705 1.00 92.88 99 PRO A CA 1
ATOM 740 C C . PRO A 1 99 ? -14.220 -5.592 -0.411 1.00 92.88 99 PRO A C 1
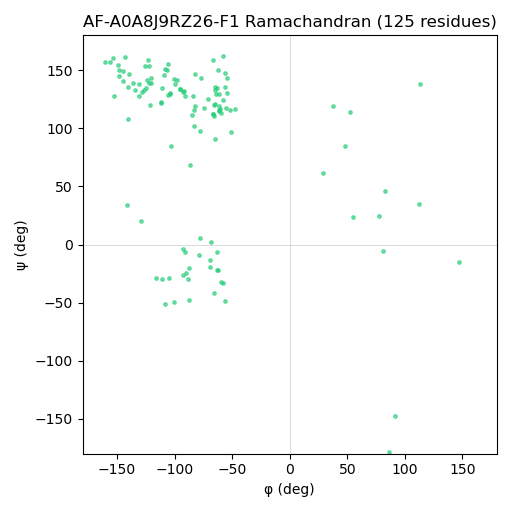ATOM 742 O O . PRO A 1 99 ? -14.651 -4.979 0.558 1.00 92.88 99 PRO A O 1
ATOM 745 N N . ASP A 1 100 ? -13.963 -6.899 -0.387 1.00 91.69 100 ASP A N 1
ATOM 746 C CA . ASP A 1 100 ? -14.127 -7.743 0.796 1.00 91.69 100 ASP A CA 1
ATOM 747 C C . ASP A 1 100 ? -12.809 -7.905 1.565 1.00 91.69 100 ASP A C 1
ATOM 749 O O . ASP A 1 100 ? -11.758 -8.219 0.990 1.00 91.69 100 ASP A O 1
ATOM 753 N N . SER A 1 101 ? -12.870 -7.747 2.888 1.00 91.69 101 SER A N 1
ATOM 754 C CA . SER A 1 101 ? -11.727 -7.916 3.793 1.00 91.69 101 SER A CA 1
ATOM 755 C C . SER A 1 101 ? -11.079 -9.300 3.667 1.00 91.69 101 SER A C 1
ATOM 757 O O . SER A 1 101 ? -11.744 -10.297 3.401 1.00 91.69 101 SER A O 1
ATOM 759 N N . GLY A 1 102 ? -9.760 -9.370 3.868 1.00 89.25 102 GLY A N 1
ATOM 760 C CA . GLY A 1 102 ? -9.002 -10.630 3.850 1.00 89.25 102 GLY A CA 1
ATOM 761 C C . GLY A 1 102 ? -8.638 -11.164 2.459 1.00 89.25 102 GLY A C 1
ATOM 762 O O . GLY A 1 102 ? -7.870 -12.116 2.365 1.00 89.25 102 GLY A O 1
ATOM 763 N N . HIS A 1 103 ? -9.111 -10.533 1.383 1.00 91.44 103 HIS A N 1
ATOM 764 C CA . HIS A 1 103 ? -8.847 -10.990 0.016 1.00 91.44 103 HIS A CA 1
ATOM 765 C C . HIS A 1 103 ? -7.595 -10.356 -0.607 1.00 91.44 103 HIS A C 1
ATOM 767 O O . HIS A 1 103 ? -7.156 -10.789 -1.662 1.00 91.44 103 HIS A O 1
ATOM 773 N N . GLY A 1 104 ? -6.948 -9.388 0.043 1.00 93.44 104 GLY A N 1
ATOM 774 C CA . GLY A 1 104 ? -5.727 -8.751 -0.463 1.00 93.44 104 GLY A CA 1
ATOM 775 C C . GLY A 1 104 ? -6.010 -7.510 -1.312 1.00 93.44 104 GLY A C 1
ATOM 776 O O . GLY A 1 104 ? -6.949 -6.763 -1.026 1.00 93.44 104 GLY A O 1
ATOM 777 N N . PHE A 1 105 ? -5.174 -7.235 -2.313 1.00 95.00 105 PHE A N 1
ATOM 778 C CA . PHE A 1 105 ? -5.244 -6.003 -3.101 1.00 95.00 105 PHE A CA 1
ATOM 779 C C . PHE A 1 105 ? -4.686 -6.166 -4.519 1.00 95.00 105 PHE A C 1
ATOM 781 O O . PHE A 1 105 ? -3.909 -7.071 -4.813 1.00 95.00 105 PHE A O 1
ATOM 788 N N . VAL A 1 106 ? -5.076 -5.244 -5.394 1.00 95.69 106 VAL A N 1
ATOM 789 C CA . VAL A 1 106 ? -4.541 -5.076 -6.747 1.00 95.69 106 VAL A CA 1
ATOM 790 C C . VAL A 1 106 ? -3.712 -3.808 -6.814 1.00 95.69 106 VAL A C 1
ATOM 792 O O . VAL A 1 106 ? -4.047 -2.806 -6.177 1.00 95.69 106 VAL A O 1
ATOM 795 N N . TYR A 1 107 ? -2.657 -3.829 -7.621 1.00 95.75 107 TYR A N 1
ATOM 796 C CA . TYR A 1 107 ? -1.911 -2.627 -7.957 1.00 95.75 107 TYR A CA 1
ATOM 797 C C . TYR A 1 107 ? -1.504 -2.583 -9.429 1.00 95.75 107 TYR A C 1
ATOM 799 O O . TYR A 1 107 ? -1.256 -3.608 -10.065 1.00 95.75 107 TYR A O 1
ATOM 807 N N . GLY A 1 108 ? -1.469 -1.369 -9.970 1.00 95.38 108 GLY A N 1
ATOM 808 C CA . GLY A 1 108 ? -0.941 -1.062 -11.291 1.00 95.38 108 GLY A CA 1
ATOM 809 C C . GLY A 1 108 ? 0.490 -0.548 -11.185 1.00 95.38 108 GLY A C 1
ATOM 810 O O . GLY A 1 108 ? 0.813 0.223 -10.273 1.00 95.38 108 GLY A O 1
ATOM 811 N N . THR A 1 109 ? 1.333 -0.954 -12.128 1.00 92.94 109 THR A N 1
ATOM 812 C CA . THR A 1 109 ? 2.739 -0.555 -12.179 1.00 92.94 109 THR A CA 1
ATOM 813 C C . THR A 1 109 ? 3.009 0.464 -13.282 1.00 92.94 109 THR A C 1
ATOM 815 O O . THR A 1 109 ? 2.303 0.505 -14.294 1.00 92.94 109 THR A O 1
ATOM 818 N N . LYS A 1 110 ? 4.062 1.275 -13.132 1.00 89.69 110 LYS A N 1
ATOM 819 C CA . LYS A 1 110 ? 4.522 2.208 -14.179 1.00 89.69 110 LYS A CA 1
ATOM 820 C C . LYS A 1 110 ? 4.969 1.487 -15.454 1.00 89.69 110 LYS A C 1
ATOM 822 O O . LYS A 1 110 ? 4.934 2.072 -16.528 1.00 89.69 110 LYS A O 1
ATOM 827 N N . GLN A 1 111 ? 5.331 0.210 -15.348 1.00 89.31 111 GLN A N 1
ATOM 828 C CA . GLN A 1 111 ? 5.706 -0.650 -16.473 1.00 89.31 111 GLN A CA 1
ATOM 829 C C . GLN A 1 111 ? 4.493 -1.176 -17.263 1.00 89.31 111 GLN A C 1
ATOM 831 O O . GLN A 1 111 ? 4.663 -2.028 -18.129 1.00 89.31 111 GLN A O 1
ATOM 836 N N . GLY A 1 112 ? 3.270 -0.733 -16.952 1.00 91.25 112 GLY A N 1
ATOM 837 C CA . GLY A 1 112 ? 2.063 -1.155 -17.667 1.00 91.25 112 GLY A CA 1
ATOM 838 C C . GLY A 1 112 ? 1.561 -2.546 -17.274 1.00 91.25 112 GLY A C 1
ATOM 839 O O . GLY A 1 112 ? 0.889 -3.199 -18.068 1.00 91.25 112 GLY A O 1
ATOM 840 N N . ARG A 1 113 ? 1.879 -3.021 -16.060 1.00 93.19 113 ARG A N 1
ATOM 841 C CA . ARG A 1 113 ? 1.393 -4.307 -15.532 1.00 93.19 113 ARG A CA 1
ATOM 842 C C . ARG A 1 113 ? 0.338 -4.090 -14.452 1.00 93.19 113 ARG A C 1
ATOM 844 O O . ARG A 1 113 ? 0.387 -3.115 -13.706 1.00 93.19 113 ARG A O 1
ATOM 851 N N . VAL A 1 114 ? -0.585 -5.041 -14.339 1.00 94.19 114 VAL A N 1
ATOM 852 C CA . VAL A 1 114 ? -1.503 -5.166 -13.201 1.00 94.19 114 VAL A CA 1
ATOM 853 C C . VAL A 1 114 ? -1.114 -6.408 -12.416 1.00 94.19 114 VAL A C 1
ATOM 855 O O . VAL A 1 114 ? -0.848 -7.461 -12.995 1.00 94.19 114 VAL A O 1
ATOM 858 N N . ARG A 1 115 ? -1.058 -6.280 -11.095 1.00 93.81 115 ARG A N 1
ATOM 859 C CA . ARG A 1 115 ? -0.688 -7.354 -10.177 1.00 93.81 115 ARG A CA 1
ATOM 860 C C . ARG A 1 115 ? -1.801 -7.556 -9.163 1.00 93.81 115 ARG A C 1
ATOM 862 O O . ARG A 1 115 ? -2.395 -6.589 -8.688 1.00 93.81 115 ARG A O 1
ATOM 869 N N . VAL A 1 116 ? -2.054 -8.815 -8.831 1.00 93.38 116 VAL A N 1
ATOM 870 C CA . VAL A 1 116 ? -2.976 -9.230 -7.774 1.00 93.38 116 VAL A CA 1
ATOM 871 C C . VAL A 1 116 ? -2.134 -9.837 -6.665 1.00 93.38 116 VAL A C 1
ATOM 873 O O . VAL A 1 116 ? -1.400 -10.793 -6.912 1.00 93.38 116 VAL A O 1
ATOM 876 N N . LEU A 1 117 ? -2.245 -9.300 -5.454 1.00 91.62 117 LEU A N 1
ATOM 877 C CA . LEU A 1 117 ? -1.675 -9.917 -4.267 1.00 91.62 117 LEU A CA 1
ATOM 878 C C . LEU A 1 117 ? -2.801 -10.407 -3.369 1.00 91.62 117 LEU A C 1
ATOM 880 O O . LEU A 1 117 ? -3.645 -9.627 -2.924 1.00 91.62 117 LEU A O 1
ATOM 884 N N . SER A 1 118 ? -2.797 -11.701 -3.076 1.00 89.50 118 SER A N 1
ATOM 885 C CA . SER A 1 118 ? -3.814 -12.311 -2.236 1.00 89.50 118 SER A CA 1
ATOM 886 C C . SER A 1 118 ? -3.261 -13.476 -1.436 1.00 89.50 118 SER A C 1
ATOM 888 O O . SER A 1 118 ? -2.444 -14.229 -1.966 1.00 89.50 118 SER A O 1
ATOM 890 N N . PRO A 1 119 ? -3.733 -13.680 -0.195 1.00 81.06 119 PRO A N 1
ATOM 891 C CA . PRO A 1 119 ? -3.436 -14.901 0.542 1.00 81.06 119 PRO A CA 1
ATOM 892 C C . PRO A 1 119 ? -4.125 -16.146 -0.045 1.00 81.06 119 PRO A C 1
ATOM 894 O O . PRO A 1 119 ? -3.791 -17.256 0.362 1.00 81.06 119 PRO A O 1
ATOM 897 N N . ARG A 1 120 ? -5.109 -15.998 -0.948 1.00 75.62 120 ARG A N 1
ATOM 898 C CA . ARG A 1 120 ? -5.873 -17.105 -1.554 1.00 75.62 120 ARG A CA 1
ATOM 899 C C . ARG A 1 120 ? -6.180 -16.814 -3.031 1.00 75.62 120 ARG A C 1
ATOM 901 O O . ARG A 1 120 ? -6.131 -15.660 -3.439 1.00 75.62 120 ARG A O 1
ATOM 908 N N . PRO A 1 121 ? -6.519 -17.813 -3.861 1.00 71.81 121 PRO A N 1
ATOM 909 C CA . PRO A 1 121 ? -6.987 -17.547 -5.220 1.00 71.81 121 PRO A CA 1
ATOM 910 C C . PRO A 1 121 ? -8.181 -16.573 -5.224 1.00 71.81 121 PRO A C 1
ATOM 912 O O . PRO A 1 121 ? -9.148 -16.784 -4.498 1.00 71.81 121 PRO A O 1
ATOM 915 N N . TRP A 1 122 ? -8.129 -15.521 -6.052 1.00 66.38 122 TRP A N 1
ATOM 916 C CA . TRP A 1 122 ? -9.192 -14.500 -6.185 1.00 66.38 122 TRP A CA 1
ATOM 917 C C . TRP A 1 122 ? -10.494 -15.016 -6.825 1.00 66.38 122 TRP A C 1
ATOM 919 O O . TRP A 1 122 ? -11.439 -14.255 -7.007 1.00 66.38 122 TRP A O 1
ATOM 929 N N . MET A 1 123 ? -10.568 -16.306 -7.160 1.00 57.41 123 MET A N 1
ATOM 930 C CA . MET A 1 123 ? -11.741 -16.933 -7.765 1.00 57.41 123 MET A CA 1
ATOM 931 C C . MET A 1 123 ? -12.525 -17.748 -6.733 1.00 57.41 123 MET A C 1
ATOM 933 O O . MET A 1 123 ? -12.349 -18.957 -6.649 1.00 57.41 123 MET A O 1
ATOM 937 N N . PHE A 1 124 ? -13.408 -17.088 -5.980 1.00 56.12 124 PHE A N 1
ATOM 938 C CA . PHE A 1 124 ? -14.543 -17.739 -5.302 1.00 56.12 124 PHE A CA 1
ATOM 939 C C . PHE A 1 124 ? -15.817 -16.877 -5.330 1.00 56.12 124 PHE A C 1
ATOM 941 O O . PHE A 1 124 ? -16.636 -16.934 -4.420 1.00 56.12 124 PHE A O 1
ATOM 948 N N . TYR A 1 125 ? -16.033 -16.119 -6.407 1.00 55.19 125 TYR A N 1
ATOM 949 C CA . TYR A 1 125 ? -17.398 -15.784 -6.817 1.00 55.19 125 TYR A CA 1
ATOM 950 C C . TYR A 1 125 ? -17.891 -16.921 -7.720 1.00 55.19 125 TYR A C 1
ATOM 952 O O . TYR A 1 125 ? -17.981 -16.764 -8.934 1.00 55.19 125 TYR A O 1
ATOM 960 N N . THR A 1 126 ? -18.098 -18.115 -7.158 1.00 44.47 126 THR A N 1
ATOM 961 C CA . THR A 1 126 ? -18.905 -19.130 -7.845 1.00 44.47 126 THR A CA 1
ATOM 962 C C . THR A 1 126 ? -20.325 -18.591 -7.899 1.00 44.47 126 THR A C 1
ATOM 964 O O . THR A 1 126 ? -20.940 -18.379 -6.853 1.00 44.47 126 THR A O 1
ATOM 967 N N . CYS A 1 127 ? -20.764 -18.276 -9.112 1.00 38.62 127 CYS A N 1
ATOM 968 C CA . CYS A 1 127 ? -22.153 -18.016 -9.451 1.00 38.62 127 CYS A CA 1
ATOM 969 C C . CYS A 1 127 ? -23.061 -19.207 -9.125 1.00 38.62 127 CYS A C 1
ATOM 971 O O . CYS A 1 127 ? -22.558 -20.355 -9.090 1.00 38.62 127 CYS A O 1
#

Organism: Phaeodactylum tricornutum (NCBI:txid2850)

Radius of gyration: 22.96 Å; Cα contacts (8 Å, |Δi|>4): 201; chains: 1; bounding box: 79×67×35 Å

Mean predicted aligned error: 11.08 Å

Nearest PDB structures (foldseek):
  5cxb-assembly1_B  TM=8.235E-01  e=2.734E-01  Thermochaetoides thermophila
  9hcj-assembly1_40  TM=6.956E-01  e=1.231E-01  Dictyostelium discoideum
  6lqt-assembly1_AF  TM=5.340E-01  e=3.064E-01  Saccharomyces cerevisiae S288C
  2eid-assembly1_A  TM=4.808E-01  e=1.274E+00  Fusarium graminearum
  8pv4-assembly1_CU  TM=4.578E-01  e=2.673E+00  Thermochaetoides thermophila DSM 1495

Sequence (127 aa):
QQVRRGKSLGPVAKGYLPRMGQLLEACPLDGAKASAVTCVKFSPSADFCLIGYGVREPVVEGGCHFHPVTALYRIRGGMTHVSTMLSSDDDVNIARFHPDSGHGFVYGTKQGRVRVLSPRPWMFYTC

InterPro domains:
  IPR036322 WD40-repeat-containing domain superfamily [SSF50978] (35-120)
  IPR052596 Activating Molecule in BECN1-Regu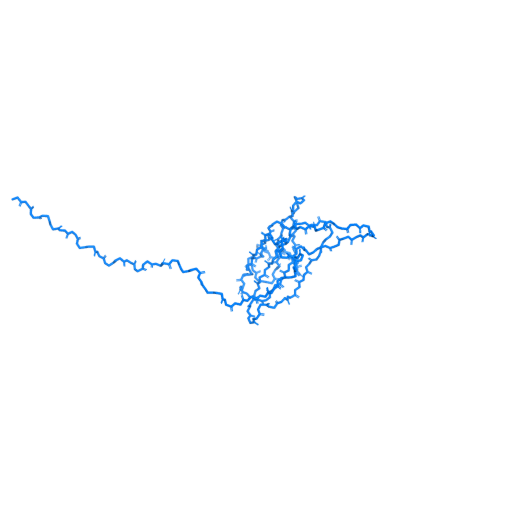lated Autophagy [PTHR22874] (34-118)

Foldseek 3Di:
DDDDDDDDDDPDPPDPDDDPDDCPADDDDDPVQVVFWQDWDAALVSQKIKTAGADDPDDDDDDDDWDWGMWMFGPPPHGHTDDTDTDSPFGFNDKDADNDPQAAIWTAGPVGDIDGDHPDPPPDPPD

pLDDT: mean 80.02, std 17.2, range [38.62, 96.0]

Solvent-accessible surface area (backbone atoms only — not comparable to full-atom values): 8126 Å² total; per-residue (Å²): 134,86,83,80,77,77,78,78,80,68,84,73,72,83,70,85,72,86,72,96,75,76,91,84,81,87,66,88,64,59,71,87,54,54,82,20,57,53,36,76,41,64,36,66,79,61,45,34,36,40,37,22,16,47,57,82,82,88,78,82,89,88,79,85,66,65,42,64,26,34,38,36,28,35,52,66,90,70,56,38,82,72,49,71,44,67,32,72,82,59,31,23,53,45,65,46,56,38,81,55,72,86,51,42,34,37,36,34,28,77,85,76,46,78,46,80,47,51,92,57,81,90,81,75,82,77,127

Secondary structure (DSSP, 8-state):
-----PPP-PPPP--------------PPPHHHHTTEEEEEE-TTSSEEEEEE-------SSS---EEEEEEEE-TTT-EEEEEEEESS--EEEEEE-SSTTS-EEEEETTS-EEEE-SS-S-----